Protein AF-A0A261C088-F1 (afdb_monomer)

Organism: NCBI:txid1503980

pLDDT: mean 78.39,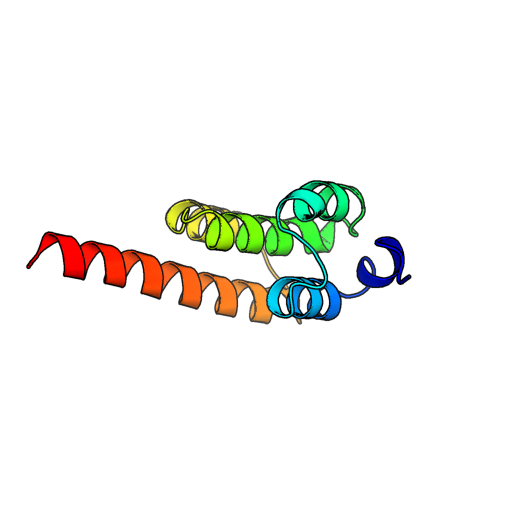 std 12.56, range [49.22, 95.88]

Foldseek 3Di:
DDDLLVPQVDVVSVVVCVVVVVDDLVCLVVSLVNHDPLCNLLSQLVNCLVVLNLVVLVVSLVVDDDDDVRVVSSVVSNVSSVVSVVVVVVVVVD

Radius of gyration: 13.87 Å; Cα contacts (8 Å, |Δi|>4): 70; chains: 1; bounding box: 40×26×38 Å

Solvent-accessible surface area (backbone atoms only — not comparable to full-atom values): 5472 Å² total; per-residue (Å²): 133,87,58,76,73,78,35,42,85,38,70,68,52,43,52,51,30,44,75,68,59,77,42,53,77,89,52,48,66,63,44,53,74,64,31,56,79,88,49,41,65,55,51,52,30,51,51,22,48,76,68,75,33,32,70,55,26,51,50,54,57,73,76,49,91,62,58,80,69,52,38,57,52,46,49,54,51,46,55,53,22,52,53,51,53,51,58,49,56,59,61,76,76,109

Sequence (94 aa):
MTELSDYGDDIIVVFAAVLNEDIKFNQLPSLLEAAPTSWAPNIAMLMAVMEDRPVEAFRICGDHEFDGVQKVIAWILLECAMEMIKGEEDKENH

Structure (mmCIF, N/CA/C/O backbone):
data_AF-A0A261C088-F1
#
_entry.id   AF-A0A261C088-F1
#
loop_
_atom_site.group_PDB
_atom_site.id
_atom_site.type_symbol
_atom_site.label_atom_id
_atom_site.label_alt_id
_atom_site.label_comp_id
_atom_site.label_asym_id
_atom_site.label_entity_id
_atom_site.label_seq_id
_atom_site.pdbx_PDB_ins_code
_atom_site.Cartn_x
_atom_site.Cartn_y
_atom_site.Cartn_z
_atom_site.occupancy
_atom_site.B_iso_or_equiv
_atom_site.auth_seq_id
_atom_site.auth_comp_id
_atom_site.auth_asym_id
_atom_site.auth_atom_id
_atom_site.pdbx_PDB_model_num
ATOM 1 N N . MET A 1 1 ? 20.559 -15.877 -1.043 1.00 49.22 1 MET A N 1
ATOM 2 C CA . MET A 1 1 ? 20.043 -14.614 -0.488 1.00 49.22 1 MET A CA 1
ATOM 3 C C . MET A 1 1 ? 19.539 -13.851 -1.691 1.00 49.22 1 MET A C 1
ATOM 5 O O . MET A 1 1 ? 20.346 -13.637 -2.582 1.00 49.22 1 MET A O 1
ATOM 9 N N . THR A 1 2 ? 18.236 -13.611 -1.788 1.00 56.22 2 THR A N 1
ATOM 10 C CA . THR A 1 2 ? 17.635 -12.846 -2.894 1.00 56.22 2 THR A CA 1
ATOM 11 C C . THR A 1 2 ? 17.908 -11.362 -2.653 1.00 56.22 2 THR A C 1
ATOM 13 O O . THR A 1 2 ? 17.781 -10.918 -1.508 1.00 56.22 2 THR A O 1
ATOM 16 N N . GLU A 1 3 ? 18.341 -10.615 -3.666 1.00 62.47 3 GLU A N 1
ATOM 17 C CA . GLU A 1 3 ? 18.668 -9.193 -3.519 1.00 62.47 3 GLU A CA 1
ATOM 18 C C . GLU A 1 3 ? 17.399 -8.338 -3.667 1.00 62.47 3 GLU A C 1
ATOM 20 O O . GLU A 1 3 ? 16.464 -8.704 -4.372 1.00 62.47 3 GLU A O 1
ATOM 25 N N . LEU A 1 4 ? 17.334 -7.184 -2.991 1.00 58.75 4 LEU A N 1
ATOM 26 C CA . LEU A 1 4 ? 16.168 -6.281 -3.044 1.00 58.75 4 LEU A CA 1
ATOM 27 C C . LEU A 1 4 ? 15.855 -5.796 -4.474 1.00 58.75 4 LEU A C 1
ATOM 29 O O . LEU A 1 4 ? 14.696 -5.544 -4.795 1.00 58.75 4 LEU A O 1
ATOM 33 N N . SER A 1 5 ? 16.872 -5.717 -5.338 1.00 61.16 5 SER A N 1
ATOM 34 C CA . SER A 1 5 ? 16.736 -5.395 -6.763 1.00 61.16 5 SER A CA 1
ATOM 35 C C . SER A 1 5 ? 15.949 -6.438 -7.552 1.00 61.16 5 SER A C 1
ATOM 37 O O . SER A 1 5 ? 15.309 -6.074 -8.531 1.00 61.16 5 SER A O 1
ATOM 39 N N . ASP A 1 6 ? 15.938 -7.701 -7.115 1.00 61.94 6 ASP A N 1
ATOM 40 C CA . ASP A 1 6 ? 15.230 -8.787 -7.808 1.00 61.94 6 ASP A CA 1
ATOM 41 C C . ASP A 1 6 ? 13.700 -8.624 -7.715 1.00 61.94 6 ASP A C 1
ATOM 43 O O . ASP A 1 6 ? 12.956 -9.215 -8.495 1.00 61.94 6 ASP A O 1
ATOM 47 N N . TYR A 1 7 ? 13.228 -7.809 -6.764 1.00 61.84 7 TYR A N 1
ATOM 48 C CA . TYR A 1 7 ? 11.813 -7.509 -6.538 1.00 61.84 7 TYR A CA 1
ATOM 49 C C . TYR A 1 7 ? 11.358 -6.213 -7.223 1.00 61.84 7 TYR A C 1
ATOM 51 O O . TYR A 1 7 ? 10.162 -6.005 -7.393 1.00 61.84 7 TYR A O 1
ATOM 59 N N . GLY A 1 8 ? 12.288 -5.330 -7.607 1.00 57.62 8 GLY A N 1
ATOM 60 C CA . GLY A 1 8 ? 11.972 -3.981 -8.093 1.00 57.62 8 GLY A CA 1
ATOM 61 C C . GLY A 1 8 ? 11.223 -3.946 -9.428 1.00 57.62 8 GLY A C 1
ATOM 62 O O . GLY A 1 8 ? 10.530 -2.970 -9.710 1.00 57.62 8 GLY A O 1
ATOM 63 N N . ASP A 1 9 ? 11.322 -5.013 -10.223 1.00 63.81 9 ASP A N 1
ATOM 64 C CA . ASP A 1 9 ? 10.743 -5.072 -11.568 1.00 63.81 9 ASP A CA 1
ATOM 65 C C . ASP A 1 9 ? 9.263 -5.490 -11.587 1.00 63.81 9 ASP A C 1
ATOM 67 O O . ASP A 1 9 ? 8.561 -5.209 -12.562 1.00 63.81 9 ASP A O 1
ATOM 71 N N . ASP A 1 10 ? 8.759 -6.122 -10.521 1.00 71.69 10 ASP A N 1
ATOM 72 C CA . ASP A 1 10 ? 7.377 -6.602 -10.450 1.00 71.69 10 ASP A CA 1
ATOM 73 C C . ASP A 1 10 ? 6.764 -6.362 -9.064 1.00 71.69 10 ASP A C 1
ATOM 75 O O . ASP A 1 10 ? 7.073 -7.022 -8.068 1.00 71.69 10 ASP A O 1
ATOM 79 N N . ILE A 1 11 ? 5.823 -5.418 -9.021 1.00 69.75 11 ILE A N 1
ATOM 80 C CA . ILE A 1 11 ? 5.080 -5.039 -7.819 1.00 69.75 11 ILE A CA 1
ATOM 81 C C . ILE A 1 11 ? 4.352 -6.229 -7.176 1.00 69.75 11 ILE A C 1
ATOM 83 O O . ILE A 1 11 ? 4.183 -6.252 -5.959 1.00 69.75 11 ILE A O 1
ATOM 87 N N . ILE A 1 12 ? 3.953 -7.247 -7.949 1.00 68.12 12 ILE A N 1
ATOM 88 C CA . ILE A 1 12 ? 3.303 -8.447 -7.411 1.00 68.12 12 ILE A CA 1
ATOM 89 C C . ILE A 1 12 ? 4.296 -9.230 -6.552 1.00 68.12 12 ILE A C 1
ATOM 91 O O . ILE A 1 12 ? 3.920 -9.756 -5.505 1.00 68.12 12 ILE A O 1
ATOM 95 N N . VAL A 1 13 ? 5.568 -9.267 -6.952 1.00 71.06 13 VAL A N 1
ATOM 96 C CA . VAL A 1 13 ? 6.629 -9.949 -6.204 1.00 71.06 13 VAL A CA 1
ATOM 97 C C . VAL A 1 13 ? 6.956 -9.168 -4.931 1.00 71.06 13 VAL A C 1
ATOM 99 O O . VAL A 1 13 ? 7.094 -9.785 -3.878 1.00 71.06 13 VAL A O 1
ATOM 102 N N . VAL A 1 14 ? 6.975 -7.828 -4.976 1.00 69.38 14 VAL A N 1
ATOM 103 C CA . VAL A 1 14 ? 7.101 -6.986 -3.767 1.00 69.38 14 VAL A CA 1
ATOM 104 C C . VAL A 1 14 ? 5.963 -7.272 -2.786 1.00 69.38 14 VAL A C 1
ATOM 106 O O . VAL A 1 14 ? 6.212 -7.542 -1.614 1.00 69.38 14 VAL A O 1
ATOM 109 N N . PHE A 1 15 ? 4.715 -7.264 -3.259 1.00 71.88 15 PHE A N 1
ATOM 110 C CA . PHE A 1 15 ? 3.544 -7.530 -2.422 1.00 71.88 15 PHE A CA 1
ATOM 111 C C . PHE A 1 15 ? 3.575 -8.935 -1.824 1.00 71.88 15 PHE A C 1
ATOM 113 O O . PHE A 1 15 ? 3.374 -9.095 -0.622 1.00 71.88 15 PHE A O 1
ATOM 120 N N . ALA A 1 16 ? 3.863 -9.951 -2.638 1.00 69.56 16 ALA A N 1
ATOM 121 C CA . ALA A 1 16 ? 3.968 -11.327 -2.174 1.00 69.56 16 ALA A CA 1
ATOM 122 C C . ALA A 1 16 ? 5.081 -11.491 -1.128 1.00 69.56 16 ALA A C 1
ATOM 124 O O . ALA A 1 16 ? 4.863 -12.142 -0.112 1.00 69.56 16 ALA A O 1
ATOM 125 N N . ALA A 1 17 ? 6.244 -10.871 -1.333 1.00 72.19 17 ALA A N 1
ATOM 126 C CA . ALA A 1 17 ? 7.370 -10.948 -0.406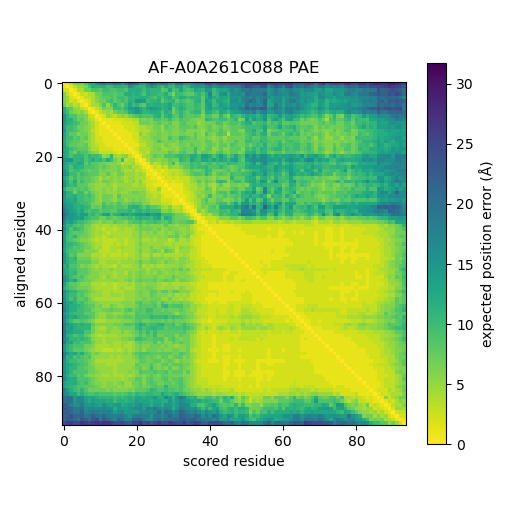 1.00 72.19 17 ALA A CA 1
ATOM 127 C C . ALA A 1 17 ? 7.096 -10.225 0.923 1.00 72.19 17 ALA A C 1
ATOM 129 O O . ALA A 1 17 ? 7.499 -10.698 1.983 1.00 72.19 17 ALA A O 1
ATOM 130 N N . VAL A 1 18 ? 6.370 -9.106 0.893 1.00 70.38 18 VAL A N 1
ATOM 131 C CA . VAL A 1 18 ? 5.932 -8.408 2.111 1.00 70.38 18 VAL A CA 1
ATOM 132 C C . VAL A 1 18 ? 4.912 -9.249 2.883 1.00 70.38 18 VAL A C 1
ATOM 134 O O . VAL A 1 18 ? 5.040 -9.406 4.095 1.00 70.38 18 VAL A O 1
ATOM 137 N N . LEU A 1 19 ? 3.935 -9.842 2.188 1.00 70.31 19 LEU A N 1
ATOM 138 C CA . LEU A 1 19 ? 2.923 -10.714 2.797 1.00 70.31 19 LEU A CA 1
ATOM 139 C C . LEU A 1 19 ? 3.513 -12.026 3.340 1.00 70.31 19 LEU A C 1
ATOM 141 O O . LEU A 1 19 ? 3.038 -12.527 4.355 1.00 70.31 19 LEU A O 1
ATOM 145 N N . ASN A 1 20 ? 4.552 -12.565 2.698 1.00 75.31 20 ASN A N 1
ATOM 146 C CA . ASN A 1 20 ? 5.268 -13.766 3.146 1.00 75.31 20 ASN A CA 1
ATOM 147 C C . ASN A 1 20 ? 6.337 -13.482 4.218 1.00 75.31 20 ASN A C 1
ATOM 149 O O . ASN A 1 20 ? 7.058 -14.394 4.612 1.00 75.31 20 ASN A O 1
ATOM 153 N N . GLU A 1 21 ? 6.454 -12.237 4.693 1.00 67.94 21 GLU A N 1
ATOM 154 C CA . GLU A 1 21 ? 7.500 -11.769 5.613 1.00 67.94 21 GLU A CA 1
ATOM 155 C C . GLU A 1 21 ? 8.954 -11.902 5.114 1.00 67.94 21 GLU A C 1
ATOM 157 O O . GLU A 1 21 ? 9.896 -11.715 5.897 1.00 67.94 21 GLU A O 1
ATOM 162 N N . ASP A 1 22 ? 9.146 -12.179 3.824 1.00 64.81 22 ASP A N 1
ATOM 163 C CA . ASP A 1 22 ? 10.455 -12.214 3.167 1.00 64.81 22 ASP A CA 1
ATOM 164 C C . ASP A 1 22 ? 11.091 -10.814 3.128 1.00 64.81 22 ASP A C 1
ATOM 166 O O . ASP A 1 22 ? 12.315 -10.674 3.178 1.00 64.81 22 ASP A O 1
ATOM 170 N N . ILE A 1 23 ? 10.254 -9.772 3.092 1.00 65.88 23 ILE A N 1
ATOM 171 C CA . ILE A 1 23 ? 10.641 -8.364 3.214 1.00 65.88 23 ILE A CA 1
ATOM 172 C C . ILE A 1 23 ? 10.056 -7.814 4.512 1.00 65.88 23 ILE A C 1
ATOM 174 O O . ILE A 1 23 ? 8.842 -7.799 4.719 1.00 65.88 23 ILE A O 1
ATOM 178 N N . LYS A 1 24 ? 10.927 -7.335 5.403 1.00 69.19 24 LYS A N 1
ATOM 179 C CA . LYS A 1 24 ? 10.503 -6.697 6.652 1.00 69.19 24 LYS A CA 1
ATOM 180 C C . LYS A 1 24 ? 10.066 -5.260 6.390 1.00 69.19 24 LYS A C 1
ATOM 182 O O . LYS A 1 24 ? 10.591 -4.581 5.512 1.00 69.19 24 LYS A O 1
ATOM 187 N N . PHE A 1 25 ? 9.131 -4.775 7.206 1.00 65.50 25 PHE A N 1
ATOM 188 C CA . PHE A 1 25 ? 8.542 -3.441 7.067 1.00 65.50 25 PHE A CA 1
ATOM 189 C C . PHE A 1 25 ? 9.589 -2.315 6.941 1.00 65.50 25 PHE A C 1
ATOM 191 O O . PHE A 1 25 ? 9.478 -1.433 6.098 1.00 65.50 25 PHE A O 1
ATOM 198 N N . ASN A 1 26 ? 10.671 -2.386 7.719 1.00 70.25 26 ASN A N 1
ATOM 199 C CA . ASN A 1 26 ? 11.764 -1.408 7.700 1.00 70.25 26 ASN A CA 1
ATOM 200 C C . ASN A 1 26 ? 12.608 -1.403 6.407 1.00 70.25 26 ASN A C 1
ATOM 202 O O . ASN A 1 26 ? 13.456 -0.529 6.252 1.00 70.25 26 ASN A O 1
ATOM 206 N N . GLN A 1 27 ? 12.396 -2.356 5.498 1.00 67.50 27 GLN A N 1
ATOM 207 C CA . GLN A 1 27 ? 13.051 -2.440 4.189 1.00 67.50 27 GLN A CA 1
ATOM 208 C C . GLN A 1 27 ? 12.182 -1.853 3.061 1.00 67.50 27 GLN A C 1
ATOM 210 O O . GLN A 1 27 ? 12.695 -1.596 1.972 1.00 67.50 27 GLN A O 1
ATOM 215 N N . LEU A 1 28 ? 10.894 -1.583 3.318 1.00 66.69 28 LEU A N 1
ATOM 216 C CA . LEU A 1 28 ? 9.972 -0.960 2.359 1.00 66.69 28 LEU A CA 1
ATOM 217 C C . LEU A 1 28 ? 10.403 0.440 1.891 1.00 66.69 28 LEU A C 1
ATOM 219 O O . LEU A 1 28 ? 10.289 0.696 0.694 1.00 66.69 28 LEU A O 1
ATOM 223 N N . PRO A 1 29 ? 10.948 1.335 2.745 1.00 69.25 29 PRO A N 1
ATOM 224 C CA . PRO A 1 29 ? 11.428 2.638 2.279 1.00 69.25 29 PRO A CA 1
ATOM 225 C C . PRO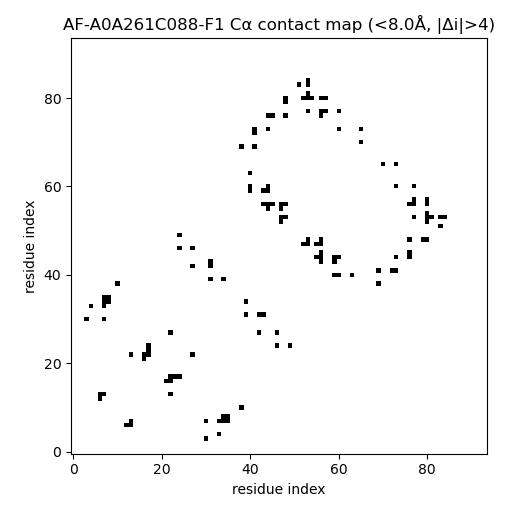 A 1 29 ? 12.549 2.519 1.239 1.00 69.25 29 PRO A C 1
ATOM 227 O O . PRO A 1 29 ? 12.545 3.228 0.239 1.00 69.25 29 PRO A O 1
ATOM 230 N N . SER A 1 30 ? 13.474 1.573 1.424 1.00 69.25 30 SER A N 1
ATOM 231 C CA . SER A 1 30 ? 14.557 1.327 0.463 1.00 69.25 30 SER A CA 1
ATOM 232 C C . SER A 1 30 ? 14.052 0.731 -0.854 1.00 69.25 30 SER A C 1
ATOM 234 O O . SER A 1 30 ? 14.636 0.988 -1.902 1.00 69.25 30 SER A O 1
ATOM 236 N N . LEU A 1 31 ? 12.954 -0.032 -0.826 1.00 65.44 31 LEU A N 1
ATOM 237 C CA . LEU A 1 31 ? 12.270 -0.499 -2.037 1.00 65.44 31 LEU A CA 1
ATOM 238 C C . LEU A 1 31 ? 11.543 0.631 -2.7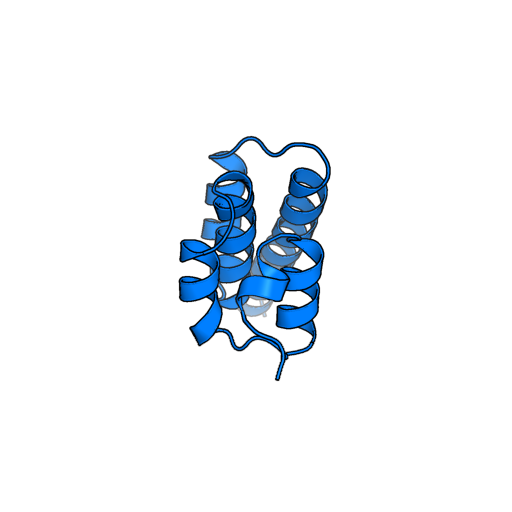55 1.00 65.44 31 LEU A C 1
ATOM 240 O O . LEU A 1 31 ? 11.590 0.690 -3.976 1.00 65.44 31 LEU A O 1
ATOM 244 N N . LEU A 1 32 ? 10.908 1.537 -2.012 1.00 65.06 32 LEU A N 1
ATOM 245 C CA . LEU A 1 32 ? 10.262 2.719 -2.577 1.00 65.06 32 LEU A CA 1
ATOM 246 C C . LEU A 1 32 ? 11.268 3.604 -3.329 1.00 65.06 32 LEU A C 1
ATOM 248 O O . LEU A 1 32 ? 10.946 4.126 -4.391 1.00 65.06 32 LEU A O 1
ATOM 252 N N . GLU A 1 33 ? 12.487 3.744 -2.802 1.00 66.88 33 GLU A N 1
ATOM 253 C CA . GLU A 1 33 ? 13.574 4.485 -3.456 1.00 66.88 33 GLU A CA 1
ATOM 254 C C . GLU A 1 33 ? 14.146 3.765 -4.690 1.00 66.88 33 GLU A C 1
ATOM 256 O O . GLU A 1 33 ? 14.630 4.423 -5.612 1.00 66.88 33 GLU A O 1
ATOM 261 N N . ALA A 1 34 ? 14.101 2.429 -4.713 1.00 65.94 34 ALA A N 1
ATOM 262 C CA . ALA A 1 34 ? 14.672 1.600 -5.776 1.00 65.94 34 ALA A CA 1
ATOM 263 C C . ALA A 1 34 ? 13.675 1.225 -6.888 1.00 65.94 34 ALA A C 1
ATOM 265 O O . ALA A 1 34 ? 14.095 0.841 -7.980 1.00 65.94 34 ALA A O 1
ATOM 266 N N . ALA A 1 35 ? 12.370 1.300 -6.621 1.00 61.56 35 ALA A N 1
ATOM 267 C CA . ALA A 1 35 ? 11.336 0.898 -7.561 1.00 61.56 35 ALA A CA 1
A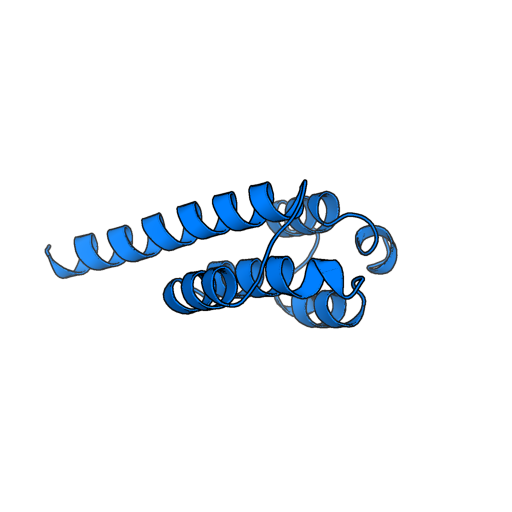TOM 268 C C . ALA A 1 35 ? 11.236 1.863 -8.759 1.00 61.56 35 ALA A C 1
ATOM 270 O O . ALA A 1 35 ? 11.443 3.073 -8.613 1.00 61.56 35 ALA A O 1
ATOM 271 N N . PRO A 1 36 ? 10.837 1.367 -9.946 1.00 65.94 36 PRO A N 1
ATOM 272 C CA . PRO A 1 36 ? 10.404 2.221 -11.040 1.00 65.94 36 PRO A CA 1
ATOM 273 C C . PRO A 1 36 ? 9.355 3.225 -10.550 1.00 65.94 36 PRO A C 1
ATOM 275 O O . PRO A 1 36 ? 8.415 2.863 -9.837 1.00 65.94 36 PRO A O 1
ATOM 278 N N . THR A 1 37 ? 9.485 4.485 -10.967 1.00 62.94 37 THR A N 1
ATOM 279 C CA . THR A 1 37 ? 8.661 5.615 -10.498 1.00 62.94 37 THR A CA 1
ATOM 280 C C . THR A 1 37 ? 7.156 5.395 -10.652 1.00 62.94 37 THR A C 1
ATOM 282 O O . THR A 1 37 ? 6.378 5.993 -9.915 1.00 62.94 37 THR A O 1
ATOM 285 N N . SER A 1 38 ? 6.737 4.521 -11.571 1.00 74.00 38 SER A N 1
ATOM 286 C CA . SER A 1 38 ? 5.336 4.152 -11.778 1.00 74.00 38 SER A CA 1
ATOM 287 C C . SER A 1 38 ? 4.716 3.373 -10.611 1.00 74.00 38 SER A C 1
ATOM 289 O O . SER A 1 38 ? 3.507 3.419 -10.445 1.00 74.00 38 SER A O 1
ATOM 291 N N . TRP A 1 39 ? 5.508 2.671 -9.793 1.00 80.75 39 TRP A N 1
ATOM 292 C CA . TRP A 1 39 ? 4.993 1.811 -8.714 1.00 80.75 39 TRP A CA 1
ATOM 293 C C . TRP A 1 39 ? 4.985 2.474 -7.336 1.00 80.75 39 TRP A C 1
ATOM 295 O O . TRP A 1 39 ? 4.397 1.937 -6.393 1.00 80.75 39 TRP A O 1
ATOM 305 N N . ALA A 1 40 ? 5.618 3.641 -7.209 1.00 82.88 40 ALA A N 1
ATOM 306 C CA . ALA A 1 40 ? 5.736 4.359 -5.945 1.00 82.88 40 AL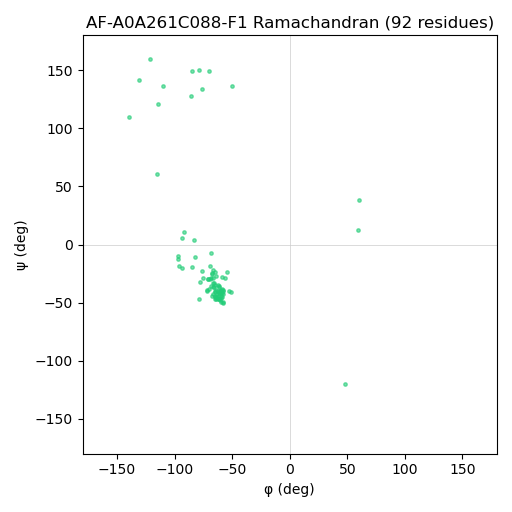A A CA 1
ATOM 307 C C . ALA A 1 40 ? 4.383 4.583 -5.228 1.00 82.88 40 ALA A C 1
ATOM 309 O O . ALA A 1 40 ? 4.328 4.364 -4.015 1.00 82.88 40 ALA A O 1
ATOM 310 N N . PRO A 1 41 ? 3.270 4.913 -5.922 1.00 89.00 41 PRO A N 1
ATOM 311 C CA . PRO A 1 41 ? 1.973 5.071 -5.264 1.00 89.00 41 PRO A CA 1
ATOM 312 C C . PRO A 1 41 ? 1.443 3.767 -4.647 1.00 89.00 41 PRO A C 1
ATOM 314 O O . PRO A 1 41 ? 0.942 3.783 -3.524 1.00 89.00 41 PRO A O 1
ATOM 317 N N . ASN A 1 42 ? 1.601 2.619 -5.321 1.00 89.50 42 ASN A N 1
ATOM 318 C CA . ASN A 1 42 ? 1.176 1.321 -4.782 1.00 89.50 42 ASN A CA 1
ATOM 319 C C . ASN A 1 42 ? 1.975 0.928 -3.531 1.00 89.50 42 ASN A C 1
ATOM 321 O O . ASN A 1 42 ? 1.396 0.434 -2.564 1.00 89.50 42 ASN A O 1
ATOM 325 N N . ILE A 1 43 ? 3.290 1.166 -3.534 1.00 85.81 43 ILE A N 1
ATOM 326 C CA . ILE A 1 43 ? 4.157 0.886 -2.379 1.00 85.81 43 ILE A CA 1
ATOM 327 C C . ILE A 1 43 ? 3.797 1.809 -1.207 1.00 85.81 43 ILE A C 1
ATOM 329 O O . ILE A 1 43 ? 3.683 1.345 -0.074 1.00 85.81 43 ILE A O 1
ATOM 333 N N . ALA A 1 44 ? 3.545 3.095 -1.465 1.00 88.06 44 ALA A N 1
ATOM 334 C CA . ALA A 1 44 ? 3.127 4.041 -0.433 1.00 88.06 44 ALA A CA 1
ATOM 335 C C . ALA A 1 44 ? 1.778 3.654 0.204 1.00 88.06 44 ALA A C 1
ATOM 337 O O . ALA A 1 44 ? 1.632 3.724 1.425 1.00 88.06 44 ALA A O 1
ATOM 338 N N . MET A 1 45 ? 0.813 3.187 -0.597 1.00 92.69 45 MET A N 1
ATOM 339 C CA . MET A 1 45 ? -0.455 2.657 -0.083 1.00 92.69 45 MET A CA 1
ATOM 340 C C . MET A 1 45 ? -0.251 1.409 0.783 1.00 92.69 45 MET A C 1
ATOM 342 O O . MET A 1 45 ? -0.854 1.309 1.848 1.00 92.69 45 MET A O 1
ATOM 346 N N . LEU A 1 46 ? 0.617 0.481 0.365 1.00 89.19 46 LEU A N 1
ATOM 347 C 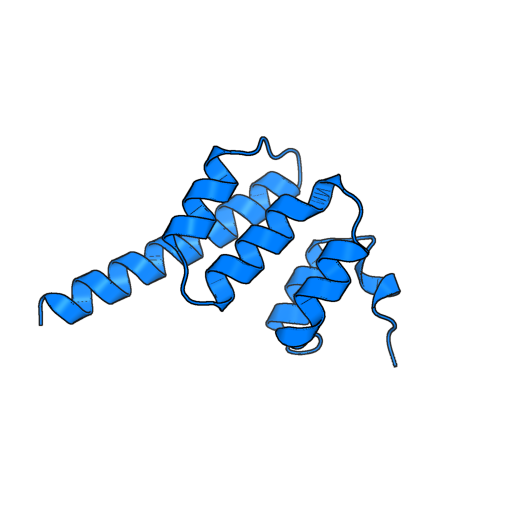CA . LEU A 1 46 ? 0.951 -0.708 1.153 1.00 89.19 46 LEU A CA 1
ATOM 348 C C . LEU A 1 46 ? 1.544 -0.324 2.510 1.00 89.19 46 LEU A C 1
ATOM 350 O O . LEU A 1 46 ? 1.112 -0.842 3.536 1.00 89.19 46 LEU A O 1
ATOM 354 N N . MET A 1 47 ? 2.484 0.624 2.524 1.00 87.00 47 MET A N 1
ATOM 355 C CA . MET A 1 47 ? 3.059 1.139 3.766 1.00 87.00 47 MET A CA 1
ATOM 356 C C . MET A 1 47 ? 1.993 1.764 4.672 1.00 87.00 47 MET A C 1
ATOM 358 O O . MET A 1 47 ? 1.977 1.476 5.863 1.00 87.00 47 MET A O 1
ATOM 362 N N . ALA A 1 48 ? 1.080 2.571 4.122 1.00 91.50 48 ALA A N 1
ATOM 363 C CA . ALA A 1 48 ? 0.001 3.182 4.897 1.00 91.50 48 ALA A CA 1
ATOM 364 C C . ALA A 1 48 ? -0.929 2.134 5.538 1.00 91.50 48 ALA A C 1
ATOM 366 O O . ALA A 1 48 ? -1.278 2.268 6.708 1.00 91.50 48 ALA A O 1
ATOM 367 N N . VAL A 1 49 ? -1.281 1.071 4.806 1.00 90.62 49 VAL A N 1
ATOM 368 C CA . VAL A 1 49 ? -2.074 -0.052 5.339 1.00 90.62 49 VAL A CA 1
ATOM 369 C C . VAL A 1 49 ? -1.311 -0.789 6.442 1.00 90.62 49 VAL A C 1
ATOM 371 O O . VAL A 1 49 ? -1.864 -1.060 7.501 1.00 90.62 49 VAL A O 1
ATOM 374 N N . MET A 1 50 ? -0.028 -1.085 6.240 1.00 87.12 50 MET A N 1
ATOM 375 C CA . MET A 1 50 ? 0.777 -1.792 7.244 1.00 87.12 50 MET A CA 1
ATOM 376 C C . MET A 1 50 ? 1.042 -0.975 8.518 1.00 87.12 50 MET A C 1
ATOM 378 O O . MET A 1 50 ? 1.268 -1.562 9.573 1.00 87.12 50 MET A O 1
ATOM 382 N N . GLU A 1 51 ? 1.024 0.356 8.434 1.00 89.12 51 GLU A N 1
ATOM 383 C CA . GLU A 1 51 ? 1.216 1.264 9.574 1.00 89.12 51 GLU A CA 1
ATOM 384 C C . GLU A 1 51 ? -0.086 1.678 10.270 1.00 89.12 51 GLU A C 1
ATOM 386 O O . GLU A 1 51 ? -0.062 2.598 11.086 1.00 89.12 51 GLU A O 1
ATOM 391 N N . ASP A 1 52 ? -1.214 1.036 9.958 1.00 91.00 52 ASP A N 1
ATOM 392 C CA . ASP A 1 52 ? -2.518 1.385 10.537 1.00 91.00 52 ASP A CA 1
ATOM 393 C C . ASP A 1 52 ? -2.939 2.837 10.237 1.00 91.00 52 ASP A C 1
ATOM 395 O O . ASP A 1 52 ? -3.496 3.558 11.061 1.00 91.00 52 ASP A O 1
ATOM 399 N N . ARG A 1 53 ? -2.636 3.304 9.015 1.00 93.19 53 ARG A N 1
ATOM 400 C CA . ARG A 1 53 ? -2.985 4.644 8.511 1.00 93.19 53 ARG A CA 1
ATOM 401 C C . ARG A 1 53 ? -3.973 4.557 7.338 1.00 93.19 53 ARG A C 1
ATOM 403 O O . ARG A 1 53 ? -3.659 5.028 6.240 1.00 93.19 53 ARG A O 1
ATOM 410 N N . PRO A 1 54 ? -5.183 3.994 7.522 1.00 92.75 54 PRO A N 1
ATOM 411 C CA . PRO A 1 54 ? -6.097 3.704 6.415 1.00 92.75 54 PRO A CA 1
ATOM 412 C C . PRO A 1 54 ? -6.558 4.959 5.656 1.00 92.75 54 PRO A C 1
ATOM 414 O O . PRO A 1 54 ? -6.665 4.934 4.431 1.00 92.75 54 PRO A O 1
ATOM 417 N N . VAL A 1 55 ? -6.743 6.096 6.339 1.00 94.25 55 VAL A N 1
ATOM 418 C CA . VAL A 1 55 ? -7.098 7.383 5.701 1.00 94.25 55 VAL A CA 1
ATOM 419 C C . VAL A 1 55 ? -6.021 7.853 4.717 1.00 94.25 55 VAL A C 1
ATOM 421 O O . VAL A 1 55 ? -6.332 8.412 3.665 1.00 94.25 55 VAL A O 1
ATOM 424 N N . GLU A 1 56 ? -4.750 7.599 5.026 1.00 95.62 56 GLU A N 1
ATOM 425 C CA . GLU A 1 56 ? -3.643 7.959 4.142 1.00 95.62 56 GLU A CA 1
ATOM 426 C C . GLU A 1 56 ? -3.636 7.080 2.883 1.00 95.62 56 GLU A C 1
ATOM 428 O O . GLU A 1 56 ? -3.421 7.593 1.785 1.00 95.62 56 GLU A O 1
ATOM 433 N N . ALA A 1 57 ? -3.959 5.787 3.005 1.00 93.81 57 ALA A N 1
ATOM 434 C CA . ALA A 1 57 ? -4.124 4.902 1.849 1.00 93.81 57 ALA A CA 1
ATOM 435 C C . ALA A 1 57 ? -5.237 5.401 0.905 1.00 93.81 57 ALA A C 1
ATOM 437 O O . ALA A 1 57 ? -5.049 5.431 -0.313 1.00 93.81 57 ALA A O 1
ATOM 438 N N . PHE A 1 58 ? -6.358 5.875 1.461 1.00 92.50 58 PHE A N 1
ATOM 439 C CA . PHE A 1 58 ? -7.429 6.520 0.696 1.00 92.50 58 PHE A CA 1
ATOM 440 C C . PHE A 1 58 ? -6.973 7.789 -0.022 1.00 92.50 58 PHE A C 1
ATOM 442 O O . PHE A 1 58 ? -7.266 7.963 -1.207 1.00 92.50 58 PHE A O 1
ATOM 449 N N . ARG A 1 59 ? -6.245 8.666 0.680 1.00 95.88 59 ARG A N 1
ATOM 450 C CA . ARG A 1 59 ? -5.721 9.913 0.112 1.00 95.88 59 ARG A CA 1
ATOM 451 C C . ARG A 1 59 ? -4.795 9.634 -1.068 1.00 95.88 59 ARG A C 1
ATOM 453 O O . ARG A 1 59 ? -5.005 10.178 -2.146 1.00 95.88 59 ARG A O 1
ATOM 460 N N . ILE A 1 60 ? -3.831 8.728 -0.893 1.00 94.75 60 ILE A N 1
ATOM 461 C CA . ILE A 1 60 ? -2.893 8.347 -1.956 1.00 94.75 60 ILE A CA 1
ATOM 462 C C . ILE A 1 60 ? -3.651 7.791 -3.163 1.00 94.75 60 ILE A C 1
ATOM 464 O O . ILE A 1 60 ? -3.328 8.156 -4.293 1.00 94.75 60 ILE A O 1
ATOM 468 N N . CYS A 1 61 ? -4.672 6.958 -2.935 1.00 92.19 61 CYS A N 1
ATOM 469 C CA . CYS A 1 61 ? -5.465 6.413 -4.029 1.00 92.19 61 CYS A CA 1
ATOM 470 C C . CYS A 1 61 ? -6.254 7.486 -4.800 1.00 92.19 61 CYS A C 1
ATOM 472 O O . CYS A 1 61 ? -6.452 7.345 -6.003 1.00 92.19 61 CYS A O 1
ATOM 474 N N . GLY A 1 62 ? -6.734 8.532 -4.122 1.00 91.50 62 GLY A N 1
ATOM 475 C CA . GLY A 1 62 ? -7.436 9.650 -4.759 1.00 91.50 62 GLY A CA 1
ATOM 476 C C . GLY A 1 62 ? -6.509 10.613 -5.507 1.00 91.50 62 GLY A C 1
ATOM 477 O O . GLY A 1 62 ? -6.928 11.218 -6.491 1.00 91.50 62 GLY A O 1
ATOM 478 N N . ASP A 1 63 ? -5.256 10.728 -5.063 1.00 95.00 63 ASP A N 1
ATOM 479 C CA . ASP A 1 63 ? -4.257 11.652 -5.614 1.00 95.00 63 ASP A CA 1
ATOM 480 C C . ASP A 1 63 ? -3.556 11.115 -6.882 1.00 95.00 63 ASP A C 1
ATOM 482 O O . ASP A 1 63 ? -2.840 11.867 -7.547 1.00 95.00 63 ASP A O 1
ATOM 486 N N . HIS A 1 64 ? -3.739 9.834 -7.233 1.00 92.25 64 HIS A N 1
ATOM 487 C CA . HIS A 1 64 ? -3.008 9.176 -8.323 1.00 92.25 64 HIS A CA 1
ATOM 488 C C . HIS A 1 64 ? -3.924 8.423 -9.295 1.00 92.25 64 HIS A C 1
ATOM 490 O O . HIS A 1 64 ? -4.874 7.747 -8.902 1.00 92.25 64 HIS A O 1
ATOM 496 N N . GLU A 1 65 ? -3.591 8.488 -10.587 1.00 89.81 65 GLU A N 1
ATOM 497 C CA . GLU A 1 65 ? -4.178 7.611 -11.599 1.00 89.81 65 GLU A CA 1
ATOM 498 C C . GLU A 1 65 ? -3.392 6.299 -11.668 1.00 89.81 65 GLU A C 1
ATOM 500 O O . GLU A 1 65 ? -2.176 6.303 -11.843 1.00 89.81 65 GLU A O 1
ATOM 505 N N . PHE A 1 66 ? -4.103 5.176 -11.559 1.00 88.31 66 PHE A N 1
ATOM 506 C CA . PHE A 1 66 ? -3.533 3.835 -11.670 1.00 88.31 66 PHE A CA 1
ATOM 507 C C . PHE A 1 66 ? -4.003 3.170 -12.961 1.00 88.31 66 PHE A C 1
ATOM 509 O O . PHE A 1 66 ? -5.200 3.183 -13.278 1.00 88.31 66 PHE A O 1
ATOM 516 N N . ASP A 1 67 ? -3.091 2.508 -13.664 1.00 84.31 67 ASP A N 1
ATOM 517 C CA . ASP A 1 67 ? -3.382 1.773 -14.890 1.00 84.31 67 ASP A CA 1
ATOM 518 C C . ASP A 1 67 ? -3.019 0.282 -14.792 1.00 84.31 67 ASP A C 1
ATOM 520 O O . ASP A 1 67 ? -2.289 -0.175 -13.910 1.00 84.31 67 ASP A O 1
ATOM 524 N N . GLY A 1 68 ? -3.629 -0.524 -15.667 1.00 83.81 68 GLY A N 1
ATOM 525 C CA . GLY A 1 68 ? -3.379 -1.964 -15.749 1.00 83.81 68 GLY A CA 1
ATOM 526 C C . GLY A 1 68 ? -3.411 -2.682 -14.392 1.00 83.81 68 GLY A C 1
ATOM 527 O O . GLY A 1 68 ? -4.424 -2.688 -13.692 1.00 83.81 68 GLY A O 1
ATOM 528 N N . VAL A 1 69 ? -2.283 -3.301 -14.038 1.00 80.69 69 VAL A N 1
ATOM 529 C CA . VAL A 1 69 ? -2.097 -4.083 -12.804 1.00 80.69 69 VAL A CA 1
ATOM 530 C C . VAL A 1 69 ? -2.053 -3.198 -11.550 1.00 80.69 69 VAL A C 1
ATOM 532 O O . VAL A 1 69 ? -2.528 -3.621 -10.495 1.00 80.69 69 VAL A O 1
ATOM 535 N N . GLN A 1 70 ? -1.582 -1.950 -11.657 1.00 83.62 70 GLN A N 1
ATOM 536 C CA . GLN A 1 70 ? -1.536 -1.013 -10.528 1.00 83.62 70 GLN A CA 1
ATOM 537 C C . GLN A 1 70 ? -2.922 -0.766 -9.939 1.00 83.62 70 GLN A C 1
ATOM 539 O O . GLN A 1 70 ? -3.081 -0.690 -8.721 1.00 83.62 70 GLN A O 1
ATOM 544 N N . LYS A 1 71 ? -3.937 -0.682 -10.808 1.00 86.00 71 LYS A N 1
ATOM 545 C CA . LYS A 1 71 ? -5.323 -0.435 -10.406 1.00 86.00 71 LYS A CA 1
ATOM 546 C C . LYS A 1 71 ? -5.889 -1.572 -9.558 1.00 86.00 71 LYS A C 1
ATOM 548 O O . LYS A 1 71 ? -6.601 -1.319 -8.592 1.00 86.00 71 LYS A O 1
ATOM 553 N N . VAL A 1 72 ? -5.553 -2.816 -9.903 1.00 84.56 72 VAL A N 1
ATOM 554 C CA . VAL A 1 72 ? -5.976 -4.003 -9.143 1.00 84.56 72 VAL A CA 1
ATOM 555 C C . VAL A 1 72 ? -5.356 -3.983 -7.748 1.00 84.56 72 VAL A C 1
ATOM 557 O O . VAL A 1 72 ? -6.055 -4.187 -6.760 1.00 84.56 72 VAL A O 1
ATOM 560 N N . ILE A 1 73 ? -4.062 -3.674 -7.660 1.00 85.69 73 ILE A N 1
ATOM 561 C CA . ILE A 1 73 ? -3.346 -3.596 -6.384 1.00 85.69 73 ILE A CA 1
ATOM 562 C C . ILE A 1 73 ? -3.884 -2.462 -5.505 1.00 85.69 73 ILE A C 1
ATOM 564 O O . ILE A 1 73 ? -4.155 -2.680 -4.326 1.00 85.69 73 ILE A O 1
ATOM 568 N N . ALA A 1 74 ? -4.079 -1.268 -6.072 1.00 89.50 74 ALA A N 1
ATOM 569 C CA . ALA A 1 74 ? -4.635 -0.128 -5.346 1.00 89.50 74 ALA A CA 1
ATOM 570 C C . ALA A 1 74 ? -6.024 -0.447 -4.767 1.00 89.50 74 ALA A C 1
ATOM 572 O O . ALA A 1 74 ? -6.306 -0.106 -3.622 1.00 89.50 74 ALA A O 1
ATOM 573 N N . TRP A 1 75 ? -6.86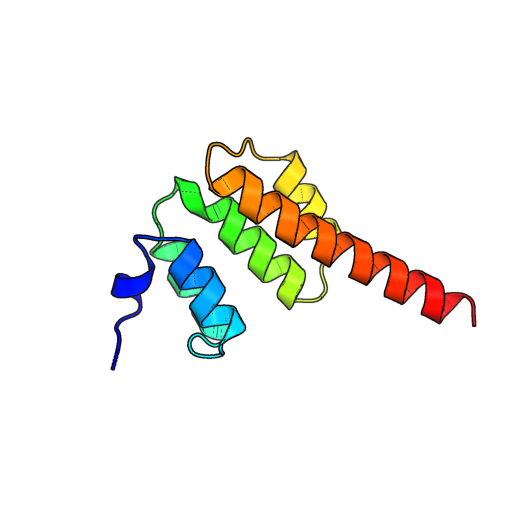8 -1.165 -5.516 1.00 88.88 75 TRP A N 1
ATOM 574 C CA . TRP A 1 75 ? -8.177 -1.611 -5.033 1.00 88.88 75 TRP A CA 1
ATOM 575 C C . TRP A 1 75 ? -8.091 -2.600 -3.873 1.00 88.88 75 TRP A C 1
ATOM 577 O O . TRP A 1 75 ? -8.808 -2.432 -2.895 1.00 88.88 75 TRP A O 1
ATOM 587 N N . ILE A 1 76 ? -7.199 -3.592 -3.936 1.00 88.94 76 ILE A N 1
ATOM 588 C CA . ILE A 1 76 ? -7.010 -4.539 -2.825 1.00 88.94 76 ILE A CA 1
ATOM 589 C C . ILE A 1 76 ? -6.614 -3.791 -1.545 1.00 88.94 76 ILE A C 1
ATOM 591 O O . ILE A 1 76 ? -7.170 -4.040 -0.480 1.00 88.94 76 ILE A O 1
ATOM 595 N N . LEU A 1 77 ? -5.685 -2.841 -1.652 1.00 91.75 77 LEU A N 1
ATOM 596 C CA . LEU A 1 77 ? -5.233 -2.034 -0.517 1.00 91.75 77 LEU A CA 1
ATOM 597 C C . LEU A 1 77 ? -6.327 -1.119 0.039 1.00 91.75 77 LEU A C 1
ATOM 599 O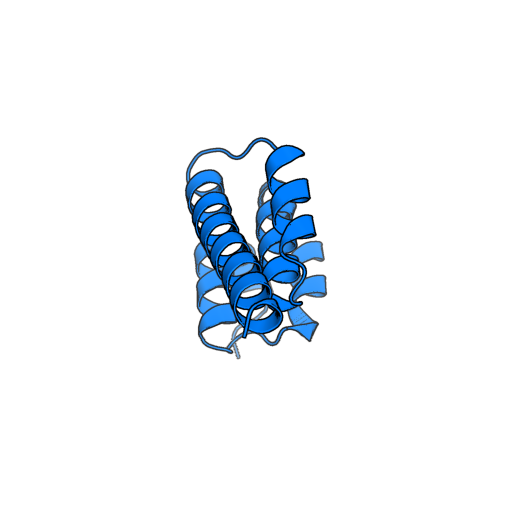 O . LEU A 1 77 ? -6.399 -0.928 1.251 1.00 91.75 77 LEU A O 1
ATOM 603 N N . LEU A 1 78 ? -7.178 -0.565 -0.828 1.00 92.69 78 LEU A N 1
ATOM 604 C CA . LEU A 1 78 ? -8.342 0.209 -0.402 1.00 92.69 78 LEU A CA 1
ATOM 605 C C . LEU A 1 78 ? -9.335 -0.647 0.383 1.00 92.69 78 LEU A C 1
ATOM 607 O O . LEU A 1 78 ? -9.796 -0.214 1.435 1.00 92.69 78 LEU A O 1
ATOM 611 N N . GLU A 1 79 ? -9.636 -1.856 -0.091 1.00 91.31 79 GLU A N 1
ATOM 612 C CA . GLU A 1 79 ? -10.510 -2.789 0.629 1.00 91.31 79 GLU A CA 1
ATOM 613 C C . GLU A 1 79 ? -9.923 -3.131 2.007 1.00 91.31 79 GLU A C 1
ATOM 615 O O . GLU A 1 79 ? -10.636 -3.098 3.008 1.00 91.31 79 GLU A O 1
ATOM 620 N N . CYS A 1 80 ? -8.606 -3.356 2.101 1.00 90.56 80 CYS A N 1
ATOM 621 C CA . CYS A 1 80 ? -7.934 -3.521 3.392 1.00 90.56 80 CYS A CA 1
ATOM 622 C C . CYS A 1 80 ? -8.124 -2.295 4.300 1.00 90.56 80 CYS A C 1
ATOM 624 O O . CYS A 1 80 ? -8.527 -2.445 5.451 1.00 90.56 80 CYS A O 1
ATOM 626 N N . ALA A 1 81 ? -7.884 -1.085 3.786 1.00 91.81 81 ALA A N 1
ATOM 627 C CA . ALA A 1 81 ? -8.046 0.151 4.549 1.00 91.81 81 ALA A CA 1
ATOM 628 C C . ALA A 1 81 ? -9.497 0.367 5.028 1.00 91.81 81 ALA A C 1
ATOM 630 O O . ALA A 1 81 ? -9.711 0.840 6.143 1.00 91.81 81 ALA A O 1
ATOM 631 N N . MET A 1 82 ? -10.496 -0.006 4.220 1.00 92.44 82 MET A N 1
ATOM 632 C CA . MET A 1 82 ? -11.916 0.054 4.592 1.00 92.44 82 MET A CA 1
ATOM 633 C C . MET A 1 82 ? -12.249 -0.843 5.775 1.00 92.44 82 MET A C 1
ATOM 635 O O . MET A 1 82 ? -12.935 -0.413 6.700 1.00 92.44 82 MET A O 1
ATOM 639 N N . GLU A 1 83 ? -11.782 -2.088 5.743 1.00 91.56 83 GLU A N 1
ATOM 640 C CA . GLU A 1 83 ? -12.041 -3.043 6.820 1.00 91.56 83 GLU A CA 1
ATOM 641 C C . GLU A 1 83 ? -11.366 -2.620 8.130 1.00 91.56 83 GLU A C 1
ATOM 643 O O . GLU A 1 83 ? -11.934 -2.819 9.202 1.00 91.56 83 GLU A O 1
ATOM 648 N N . MET A 1 84 ? -10.202 -1.968 8.059 1.00 90.81 84 MET A N 1
ATOM 649 C CA . MET A 1 84 ? -9.527 -1.414 9.238 1.00 90.81 84 MET A CA 1
ATOM 650 C C . MET A 1 84 ? -10.359 -0.312 9.901 1.00 90.81 84 MET A C 1
ATOM 652 O O . MET A 1 84 ? -10.588 -0.384 11.105 1.00 90.81 84 MET A O 1
ATOM 656 N N . ILE A 1 85 ? -10.888 0.639 9.118 1.00 87.94 85 ILE A N 1
ATOM 657 C CA . ILE A 1 85 ? -11.751 1.718 9.635 1.00 87.94 85 ILE A CA 1
ATOM 658 C C . ILE A 1 85 ? -13.009 1.139 10.289 1.00 87.94 85 ILE A C 1
ATOM 660 O O . ILE A 1 85 ? -13.329 1.493 11.421 1.00 87.94 85 ILE A O 1
ATOM 664 N N . LYS A 1 86 ? -13.697 0.201 9.622 1.00 87.06 86 LYS A N 1
ATOM 665 C CA . LYS A 1 86 ? -14.875 -0.468 10.206 1.00 87.06 86 LYS A CA 1
ATOM 666 C C . LYS A 1 86 ? -14.530 -1.175 11.518 1.00 87.06 86 LYS A C 1
ATOM 668 O O . LYS A 1 86 ? -15.271 -1.077 12.489 1.00 87.06 86 LYS A O 1
ATOM 673 N N . GLY A 1 87 ? -13.388 -1.861 11.561 1.00 79.50 87 GLY A N 1
ATOM 674 C CA . GLY A 1 87 ? -12.915 -2.543 12.760 1.00 79.50 87 GLY A CA 1
ATOM 675 C C . GLY A 1 87 ? -12.575 -1.604 13.923 1.00 79.50 87 GLY A C 1
ATOM 676 O O . GLY A 1 87 ? -12.590 -2.051 15.069 1.00 79.50 87 GLY A O 1
ATOM 677 N N . GLU A 1 88 ? -12.261 -0.332 13.667 1.00 78.06 88 GLU A N 1
ATOM 678 C CA . GLU A 1 88 ? -12.125 0.700 14.703 1.00 78.06 88 GLU A CA 1
ATOM 679 C C . GLU A 1 88 ? -13.492 1.225 15.161 1.00 78.06 88 GLU A C 1
ATOM 681 O O . GLU A 1 88 ? -13.754 1.254 16.364 1.00 78.06 88 GLU A O 1
ATOM 686 N N . GLU A 1 89 ? -14.395 1.543 14.229 1.00 75.38 89 GLU A N 1
ATOM 687 C CA . GLU A 1 89 ? -15.760 2.002 14.535 1.00 75.38 89 GLU A CA 1
ATOM 688 C C . GLU A 1 89 ? -16.545 0.977 15.375 1.00 75.38 89 GLU A C 1
ATOM 690 O O . GLU A 1 89 ? -17.258 1.338 16.315 1.00 75.38 89 GLU A O 1
ATOM 695 N N . ASP A 1 90 ? -16.383 -0.316 15.086 1.00 73.31 90 ASP A N 1
ATOM 696 C CA . ASP A 1 90 ? -17.021 -1.398 15.840 1.00 73.31 90 ASP A CA 1
ATOM 697 C C . ASP A 1 90 ? -16.459 -1.538 17.269 1.00 73.31 90 ASP A C 1
ATOM 699 O O . ASP A 1 90 ? -17.183 -1.958 18.174 1.00 73.31 90 ASP A O 1
ATOM 703 N N . LYS A 1 91 ? -15.189 -1.171 17.505 1.00 71.94 91 LYS A N 1
ATOM 704 C CA . LYS A 1 91 ? -14.567 -1.183 18.845 1.00 71.94 91 LYS A CA 1
ATOM 705 C C . LYS A 1 91 ? -14.993 0.007 19.699 1.00 71.94 91 LYS A C 1
ATOM 707 O O . LYS A 1 91 ? -15.048 -0.131 20.915 1.00 71.94 91 LYS A O 1
ATOM 712 N N . GLU A 1 92 ? -15.255 1.164 19.095 1.00 67.19 92 GLU A N 1
ATOM 713 C CA . GLU A 1 92 ? -15.697 2.361 19.824 1.00 67.19 92 GLU A CA 1
ATOM 714 C C . GLU A 1 92 ? -17.173 2.289 20.253 1.00 67.19 92 GLU A C 1
ATOM 716 O O . GLU A 1 92 ? -17.574 2.948 21.214 1.00 67.19 92 GLU A O 1
ATOM 721 N N . ASN A 1 93 ? -17.980 1.472 19.571 1.00 56.94 93 ASN A N 1
ATOM 722 C CA . ASN A 1 93 ? -19.419 1.334 19.814 1.00 56.94 93 ASN A CA 1
ATOM 723 C C . ASN A 1 93 ? -19.810 0.195 20.785 1.00 56.94 93 ASN A C 1
ATOM 725 O O . ASN A 1 93 ? -21.007 -0.048 20.973 1.00 56.94 93 ASN A O 1
ATOM 729 N N . HIS A 1 94 ? -18.842 -0.493 21.404 1.00 49.56 94 HIS A N 1
ATOM 730 C CA . HIS A 1 94 ? -19.047 -1.657 22.281 1.00 49.56 94 HIS A CA 1
ATOM 731 C C . HIS A 1 94 ? -18.355 -1.521 23.643 1.00 49.56 94 HIS A C 1
ATOM 733 O O . HIS A 1 94 ? -18.903 -2.096 24.616 1.00 49.56 94 HIS A O 1
#

Mean predicted aligned error: 7.35 Å

Nearest PDB structures (foldseek):
  7bev-assembly1_A  TM=4.830E-01  e=3.178E+00  Homo sapiens
  6sgb-assembly1_FX  TM=5.494E-01  e=6.541E+00  Trypanosoma brucei brucei
  7zcv-assembly1_A  TM=4.964E-01  e=5.238E+00  Streptococcus pneumoniae

Secondary structure (DSSP, 8-state):
---GGGGTT-HHHHHHHHHTTSS-GGGHHHHHHHS-TTTHHHHHHHHHHHTT-HHHHHHHHHHS---HHHHHHHHHHHHHHHHHHHHHHHHHT-